Protein AF-A0A957GXN1-F1 (afdb_monomer_lite)

Sequence (77 aa):
MEKVAVECTFSPEGVRVHRIRPDDQWLPVEQGRQWEDESGRHVLIMVPGQQAQELLLRRGTLTWVIGPASHSSPKIM

Radius of gyration: 11.84 Å; chains: 1; bounding box: 22×40×28 Å

pLDDT: mean 91.12, std 12.97, range [38.88, 98.56]

Foldseek 3Di:
DAFKDWDWDQDPVGIGTAWIQDPNDTFGWDWDDWDADPQGIKIWIDGPPDAIKIWGLGPPPSTIDIDRDDPPPPDDD

Secondary structure (DSSP, 8-state):
-EE-EEEEEEETTEEEEEEEEGGG--EE-EEEEEEEETTEEEEEEE-TTS-EEEEEEETTT--EEEEEPPS-SPPP-

Structure (mmCIF, N/CA/C/O backbone):
data_AF-A0A957GXN1-F1
#
_entry.id   AF-A0A957GXN1-F1
#
loop_
_atom_site.group_PDB
_atom_site.id
_atom_site.type_symbol
_atom_site.label_atom_id
_atom_site.label_alt_id
_atom_site.label_comp_id
_atom_site.label_asym_id
_atom_site.label_entity_id
_atom_site.label_seq_id
_atom_site.pdbx_PDB_ins_code
_atom_site.Cartn_x
_atom_site.Cartn_y
_atom_site.Cartn_z
_atom_site.occupancy
_atom_site.B_iso_or_equiv
_atom_site.auth_seq_id
_atom_site.auth_comp_id
_atom_site.auth_asym_id
_atom_site.auth_atom_id
_atom_site.pdbx_PDB_model_num
ATOM 1 N N . MET A 1 1 ? -11.470 -1.531 -7.823 1.00 87.19 1 MET A N 1
ATOM 2 C CA . MET A 1 1 ? -10.384 -1.791 -6.858 1.00 87.19 1 MET A CA 1
ATOM 3 C C . MET A 1 1 ? -10.555 -3.195 -6.317 1.00 87.19 1 MET A C 1
ATOM 5 O O . MET A 1 1 ? -11.685 -3.581 -6.033 1.00 87.19 1 MET A O 1
ATOM 9 N N . GLU A 1 2 ? -9.462 -3.932 -6.189 1.00 94.69 2 GLU A N 1
ATOM 10 C CA . GLU A 1 2 ? -9.417 -5.352 -5.828 1.00 94.69 2 GLU A CA 1
ATOM 11 C C . GLU A 1 2 ? -8.687 -5.533 -4.501 1.00 94.69 2 GLU A C 1
ATOM 13 O O . GLU A 1 2 ? -7.801 -4.749 -4.177 1.00 94.69 2 GLU A O 1
ATOM 18 N N . LYS A 1 3 ? -9.054 -6.537 -3.699 1.00 96.38 3 LYS A N 1
ATOM 19 C CA . LYS A 1 3 ? -8.366 -6.796 -2.428 1.00 96.38 3 LYS A CA 1
ATOM 20 C C . LYS A 1 3 ? -6.961 -7.329 -2.702 1.00 96.38 3 LYS A C 1
ATOM 22 O O . LYS A 1 3 ? -6.801 -8.240 -3.503 1.00 96.38 3 LYS A O 1
ATOM 27 N N . VAL A 1 4 ? -5.967 -6.817 -1.982 1.00 97.62 4 VAL A N 1
ATOM 28 C CA . VAL A 1 4 ? -4.568 -7.240 -2.124 1.00 97.62 4 VAL A CA 1
ATOM 29 C C . VAL A 1 4 ? -3.933 -7.423 -0.748 1.00 97.62 4 VAL A C 1
ATOM 31 O O . VAL A 1 4 ? -4.296 -6.730 0.203 1.00 97.62 4 VAL A O 1
ATOM 34 N N . ALA A 1 5 ? -3.003 -8.369 -0.609 1.00 98.06 5 ALA A N 1
ATOM 35 C CA . ALA A 1 5 ? -2.172 -8.431 0.591 1.00 98.06 5 ALA A CA 1
ATOM 36 C C . ALA A 1 5 ? -0.998 -7.458 0.452 1.00 98.06 5 ALA A C 1
ATOM 38 O O . ALA A 1 5 ? -0.439 -7.303 -0.633 1.00 98.06 5 ALA A O 1
ATOM 39 N N . VAL A 1 6 ? -0.623 -6.811 1.552 1.00 98.25 6 VAL A N 1
ATOM 40 C CA . VAL A 1 6 ? 0.423 -5.787 1.565 1.00 98.25 6 VAL A CA 1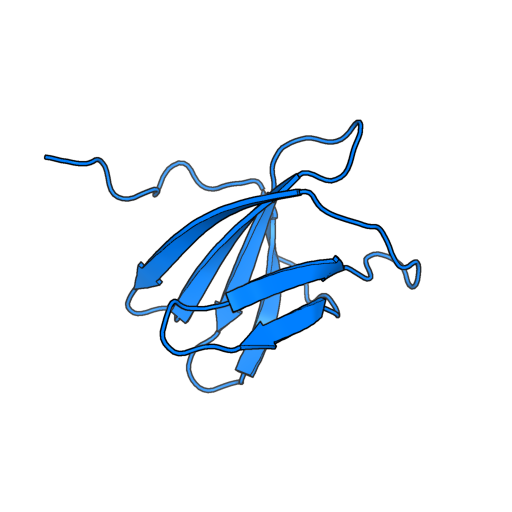
ATOM 41 C C . VAL A 1 6 ? 1.358 -6.066 2.725 1.00 98.25 6 VAL A C 1
ATOM 43 O O . VAL A 1 6 ? 0.913 -6.201 3.864 1.00 98.25 6 VAL A O 1
ATOM 46 N N . GLU A 1 7 ? 2.653 -6.125 2.441 1.00 98.56 7 GLU A N 1
ATOM 47 C CA . GLU A 1 7 ? 3.675 -6.024 3.471 1.00 98.56 7 GLU A CA 1
ATOM 48 C C . GLU A 1 7 ? 4.087 -4.560 3.600 1.00 98.56 7 GLU A C 1
ATOM 50 O O . GLU A 1 7 ? 4.525 -3.926 2.634 1.00 98.56 7 GLU A O 1
ATOM 55 N N . CYS A 1 8 ? 3.925 -4.016 4.801 1.00 98.00 8 CYS A N 1
ATOM 56 C CA . CYS A 1 8 ? 4.219 -2.624 5.085 1.00 98.00 8 CYS A CA 1
ATOM 57 C C . CYS A 1 8 ? 4.659 -2.424 6.536 1.00 98.00 8 CYS A C 1
ATOM 59 O O . CYS A 1 8 ? 4.441 -3.273 7.401 1.00 98.00 8 CYS A O 1
ATOM 61 N N . THR A 1 9 ? 5.262 -1.271 6.794 1.00 98.06 9 THR A N 1
ATOM 62 C CA . THR A 1 9 ? 5.584 -0.781 8.133 1.00 98.06 9 THR A CA 1
ATOM 63 C C . THR A 1 9 ? 4.767 0.476 8.401 1.00 98.06 9 THR A C 1
ATOM 65 O O . THR A 1 9 ? 4.746 1.385 7.571 1.00 98.06 9 THR A O 1
ATOM 68 N N . PHE A 1 10 ? 4.105 0.531 9.556 1.00 95.00 10 PHE A N 1
ATOM 69 C CA . PHE A 1 10 ? 3.447 1.741 10.045 1.00 95.00 10 PHE A CA 1
ATOM 70 C C . PHE A 1 10 ? 4.399 2.521 10.947 1.00 95.00 10 PHE A C 1
ATOM 72 O O . PHE A 1 10 ? 5.087 1.936 11.785 1.00 95.00 10 PHE A O 1
ATOM 79 N N . SER A 1 11 ? 4.407 3.837 10.792 1.00 94.81 11 SER A N 1
ATOM 80 C CA . SER A 1 11 ? 5.142 4.775 11.630 1.00 94.81 11 SER A CA 1
ATOM 81 C C . SER A 1 11 ? 4.326 6.064 11.816 1.00 94.81 11 SER A C 1
ATOM 83 O O . SER A 1 11 ? 3.306 6.249 11.143 1.00 94.81 11 SER A O 1
ATOM 85 N N . PRO A 1 12 ? 4.724 6.971 12.725 1.00 93.50 12 PRO A N 1
ATOM 86 C CA . PRO A 1 12 ? 4.057 8.266 12.883 1.00 93.50 12 PRO A CA 1
ATOM 87 C C . PRO A 1 12 ? 4.019 9.102 11.593 1.00 93.50 12 PRO A C 1
ATOM 89 O O . PRO A 1 12 ? 3.094 9.882 11.386 1.00 93.50 12 PRO A O 1
ATOM 92 N N . GLU A 1 13 ? 4.995 8.915 10.704 1.00 89.06 13 GLU A N 1
ATOM 93 C CA . GLU A 1 13 ? 5.096 9.586 9.404 1.00 89.06 13 GLU A CA 1
ATOM 94 C C . GLU A 1 13 ? 4.164 8.975 8.342 1.00 89.06 13 GLU A C 1
ATOM 96 O O . GLU A 1 13 ? 3.979 9.547 7.266 1.00 89.06 13 GLU A O 1
ATOM 101 N N . GLY A 1 14 ? 3.561 7.819 8.629 1.00 92.75 14 GLY A N 1
ATOM 102 C CA . GLY A 1 14 ? 2.574 7.166 7.782 1.00 92.75 14 GLY A CA 1
ATOM 103 C C . GLY A 1 14 ? 2.879 5.695 7.542 1.00 92.75 14 GLY A C 1
ATOM 104 O O . GLY A 1 14 ? 3.228 4.950 8.453 1.00 92.75 14 GLY A O 1
ATOM 105 N N . VAL A 1 15 ? 2.692 5.246 6.304 1.00 96.19 15 VAL A N 1
ATOM 106 C CA . VAL A 1 15 ? 2.930 3.853 5.920 1.00 96.19 15 VAL A CA 1
ATOM 107 C C . VAL A 1 15 ? 4.060 3.767 4.904 1.00 96.19 15 VAL A C 1
ATOM 109 O O . VAL A 1 15 ? 4.127 4.563 3.964 1.00 96.19 15 VAL A O 1
ATOM 112 N N . ARG A 1 16 ? 4.943 2.787 5.091 1.00 97.69 16 ARG A N 1
ATOM 113 C CA . ARG A 1 16 ? 5.936 2.376 4.102 1.00 97.69 16 ARG A CA 1
ATOM 114 C C . ARG A 1 16 ? 5.556 1.013 3.547 1.00 97.69 16 ARG A C 1
ATOM 116 O O . ARG A 1 16 ? 5.572 0.032 4.284 1.00 97.69 16 ARG A O 1
ATOM 123 N N . VAL A 1 17 ? 5.224 0.949 2.267 1.00 98.25 17 VAL A N 1
ATOM 124 C CA . VAL A 1 17 ? 4.905 -0.287 1.551 1.00 98.25 17 VAL A CA 1
ATOM 125 C C . VAL A 1 17 ? 6.185 -0.882 0.970 1.00 98.25 17 VAL A C 1
ATOM 127 O O . VAL A 1 17 ? 6.977 -0.170 0.353 1.00 98.25 17 VAL A O 1
ATOM 130 N N . HIS A 1 18 ? 6.376 -2.186 1.177 1.00 98.25 18 HIS A N 1
ATOM 131 C CA . HIS A 1 18 ? 7.544 -2.930 0.690 1.00 98.25 18 HIS A CA 1
ATOM 132 C C . HIS A 1 18 ? 7.187 -3.805 -0.509 1.00 98.25 18 HIS A C 1
ATOM 134 O O . HIS A 1 18 ? 7.871 -3.789 -1.532 1.00 98.25 18 HIS A O 1
ATOM 140 N N . ARG A 1 19 ? 6.089 -4.560 -0.395 1.00 98.44 19 ARG A N 1
ATOM 141 C CA . ARG A 1 19 ? 5.601 -5.467 -1.437 1.00 98.44 19 ARG A CA 1
ATOM 142 C C . ARG A 1 19 ? 4.095 -5.664 -1.359 1.00 98.44 19 ARG A C 1
ATOM 144 O O . ARG A 1 19 ? 3.489 -5.553 -0.291 1.00 98.44 19 ARG A O 1
ATOM 151 N N . ILE A 1 20 ? 3.509 -6.004 -2.498 1.00 98.31 20 ILE A N 1
ATOM 152 C CA . ILE A 1 20 ? 2.099 -6.376 -2.641 1.00 98.31 20 ILE A CA 1
ATOM 153 C C . ILE A 1 20 ? 1.989 -7.816 -3.136 1.00 98.31 20 ILE A C 1
ATOM 155 O O . ILE A 1 20 ? 2.929 -8.320 -3.745 1.00 98.31 20 ILE A O 1
ATOM 159 N N . ARG A 1 21 ? 0.856 -8.480 -2.886 1.00 97.94 21 ARG A N 1
ATOM 160 C CA . ARG A 1 21 ? 0.591 -9.839 -3.380 1.00 97.94 21 ARG A CA 1
ATOM 161 C C . ARG A 1 21 ? -0.625 -9.921 -4.314 1.00 97.94 21 ARG A C 1
ATOM 163 O O . ARG A 1 21 ? -1.652 -10.465 -3.893 1.00 97.94 21 ARG A O 1
ATOM 170 N N . PRO A 1 22 ? -0.562 -9.351 -5.530 1.00 93.00 22 PRO A N 1
ATOM 171 C CA . PRO A 1 22 ? -1.534 -9.655 -6.576 1.00 93.00 22 PRO A CA 1
ATOM 172 C C . PRO A 1 22 ? -1.350 -11.107 -7.041 1.00 93.00 22 PRO A C 1
ATOM 174 O O . PRO A 1 22 ? -0.226 -11.603 -7.066 1.00 93.00 22 PRO A O 1
ATOM 177 N N . ASP A 1 23 ? -2.448 -11.797 -7.355 1.00 89.62 23 ASP A N 1
ATOM 178 C CA . ASP A 1 23 ? -2.446 -13.154 -7.933 1.00 89.62 23 ASP A CA 1
ATOM 179 C C . ASP A 1 23 ? -1.540 -14.171 -7.209 1.00 89.62 23 ASP A C 1
ATOM 181 O O . ASP A 1 23 ? -0.889 -15.017 -7.814 1.00 89.62 23 ASP A O 1
ATOM 185 N N . ASP A 1 24 ? -1.495 -14.068 -5.877 1.00 91.62 24 ASP A N 1
ATOM 186 C CA . ASP A 1 24 ? -0.703 -14.910 -4.969 1.00 91.62 24 ASP A CA 1
ATOM 187 C C . ASP A 1 24 ? 0.833 -14.837 -5.141 1.00 91.62 24 ASP A C 1
ATOM 189 O O . ASP A 1 24 ? 1.573 -15.596 -4.514 1.00 91.62 24 ASP A O 1
ATOM 193 N N . GLN A 1 25 ? 1.345 -13.850 -5.884 1.00 95.56 25 GLN A N 1
ATOM 194 C CA . GLN A 1 25 ? 2.778 -13.587 -6.027 1.00 95.56 25 GLN A CA 1
ATOM 195 C C . GLN A 1 25 ? 3.191 -12.286 -5.337 1.00 95.56 25 GLN A C 1
ATOM 197 O O . GLN A 1 25 ? 2.631 -11.225 -5.587 1.00 95.56 25 GLN A O 1
ATOM 202 N N . TRP A 1 26 ? 4.217 -12.341 -4.484 1.00 97.94 26 TRP A N 1
ATOM 203 C CA . TRP A 1 26 ? 4.776 -11.139 -3.865 1.00 97.94 26 TRP A CA 1
ATOM 204 C C . TRP A 1 26 ? 5.635 -10.352 -4.857 1.00 97.94 26 TRP A C 1
ATOM 206 O O . TRP A 1 26 ? 6.656 -10.854 -5.327 1.00 97.94 26 TRP A O 1
ATOM 216 N N . LEU A 1 27 ? 5.255 -9.103 -5.114 1.00 97.50 27 LEU A N 1
ATOM 217 C CA . LEU A 1 27 ? 5.959 -8.177 -5.993 1.00 97.50 27 LEU A CA 1
ATOM 218 C C . LEU A 1 27 ? 6.468 -6.971 -5.192 1.00 97.50 27 LEU A C 1
ATOM 220 O O . LEU A 1 27 ? 5.677 -6.359 -4.465 1.00 97.50 27 LEU A O 1
ATOM 224 N N . PRO A 1 28 ? 7.763 -6.616 -5.298 1.00 98.12 28 PRO A N 1
ATOM 225 C CA . PRO A 1 28 ? 8.283 -5.405 -4.681 1.00 98.12 28 PRO A CA 1
ATOM 226 C C . PRO A 1 28 ? 7.681 -4.171 -5.354 1.00 98.12 28 PRO A C 1
ATOM 228 O O . PRO A 1 28 ? 7.355 -4.194 -6.544 1.00 98.12 28 PRO A O 1
ATOM 231 N N . VAL A 1 29 ? 7.563 -3.088 -4.591 1.00 97.94 29 VAL A N 1
ATOM 232 C CA . VAL A 1 29 ? 7.055 -1.815 -5.103 1.00 97.94 29 VAL A CA 1
ATOM 233 C C . VAL A 1 29 ? 7.962 -0.660 -4.724 1.00 97.94 29 VAL A C 1
ATOM 235 O O . VAL A 1 29 ? 8.573 -0.639 -3.656 1.00 97.94 29 VAL A O 1
ATOM 238 N N . GLU A 1 30 ? 7.981 0.345 -5.584 1.00 97.38 30 GLU A N 1
ATOM 239 C CA . GLU A 1 30 ? 8.394 1.685 -5.206 1.00 97.38 30 GLU A CA 1
ATOM 240 C C . GLU A 1 30 ? 7.179 2.459 -4.702 1.00 97.38 30 GLU A C 1
ATOM 242 O O . GLU A 1 30 ? 6.085 2.362 -5.259 1.00 97.38 30 GLU A O 1
ATOM 247 N N . GLN A 1 31 ? 7.368 3.226 -3.631 1.00 96.38 31 GLN A N 1
ATOM 248 C CA . GLN A 1 31 ? 6.321 4.053 -3.046 1.00 96.38 31 GLN A CA 1
ATOM 249 C C . GLN A 1 31 ? 6.507 5.514 -3.458 1.00 96.38 31 GLN A C 1
ATOM 251 O O . GLN A 1 31 ? 7.578 6.090 -3.277 1.00 96.38 31 GLN A O 1
ATOM 256 N N . GLY A 1 32 ? 5.429 6.115 -3.954 1.00 94.31 32 GLY A N 1
ATOM 257 C CA . GLY A 1 32 ? 5.312 7.547 -4.189 1.00 94.31 32 GLY A CA 1
ATOM 258 C C . GLY A 1 32 ? 4.642 8.272 -3.019 1.00 94.31 32 GLY A C 1
ATOM 259 O O . GLY A 1 32 ? 4.883 7.992 -1.844 1.00 94.31 32 GLY A O 1
ATOM 260 N N . ARG A 1 33 ? 3.777 9.237 -3.349 1.00 93.69 33 ARG A N 1
ATOM 261 C CA . ARG A 1 33 ? 3.030 10.011 -2.348 1.00 93.69 33 ARG A CA 1
ATOM 262 C C . ARG A 1 33 ? 2.0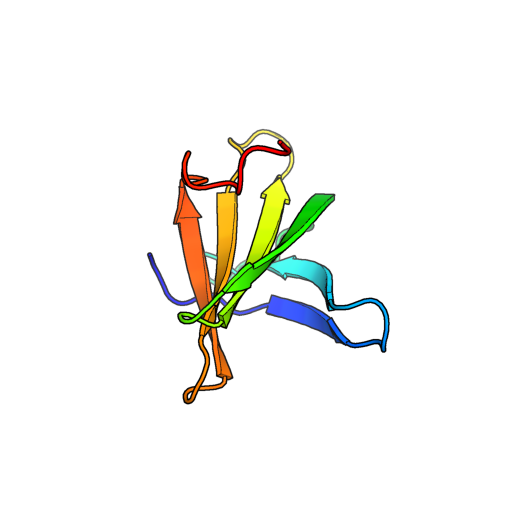70 9.127 -1.542 1.00 93.69 33 ARG A C 1
ATOM 264 O O . ARG A 1 33 ? 1.531 8.146 -2.055 1.00 93.69 33 ARG A O 1
ATOM 271 N N . GLN A 1 34 ? 1.780 9.558 -0.321 1.00 95.94 34 GLN A N 1
ATOM 272 C CA . GLN A 1 34 ? 0.683 9.038 0.490 1.00 95.94 34 GLN A CA 1
ATOM 273 C C . GLN A 1 34 ? -0.163 10.198 1.014 1.00 95.94 34 GLN A C 1
ATOM 275 O O . GLN A 1 34 ? 0.360 11.290 1.235 1.00 95.94 34 GLN A O 1
ATOM 280 N N . TRP A 1 35 ? -1.459 9.969 1.185 1.00 94.81 35 TRP A N 1
ATOM 281 C CA . TRP A 1 35 ? -2.398 10.936 1.751 1.00 94.81 35 TRP A CA 1
ATOM 282 C C . TRP A 1 35 ? -3.536 10.200 2.461 1.00 94.81 35 TRP A C 1
ATOM 284 O O . TRP A 1 35 ? -3.650 8.978 2.363 1.00 94.81 35 TRP A O 1
ATOM 294 N N . GLU A 1 36 ? -4.356 10.928 3.207 1.00 94.06 36 GLU A N 1
ATOM 295 C CA . GLU A 1 36 ? -5.512 10.372 3.905 1.00 94.06 36 GLU A CA 1
ATOM 296 C C . GLU A 1 36 ? -6.745 11.219 3.595 1.00 94.06 36 GLU A C 1
ATOM 298 O O . GLU A 1 36 ? -6.658 12.447 3.557 1.00 94.06 36 GLU A O 1
ATOM 303 N N . ASP A 1 37 ? -7.872 10.560 3.347 1.00 93.06 37 ASP A N 1
ATOM 304 C CA . ASP A 1 37 ? -9.183 11.186 3.199 1.00 93.06 37 ASP A CA 1
ATOM 305 C C . ASP A 1 37 ? -10.262 10.384 3.954 1.00 93.06 37 ASP A C 1
ATOM 307 O O . ASP A 1 37 ? -9.964 9.515 4.778 1.00 93.06 37 ASP A O 1
ATOM 311 N N . GLU A 1 38 ? -11.538 10.695 3.719 1.00 94.00 38 GLU A N 1
ATOM 312 C CA . GLU A 1 38 ? -12.665 10.028 4.384 1.00 94.00 38 GLU A CA 1
ATOM 313 C C . GLU A 1 38 ? -12.712 8.511 4.132 1.00 94.00 38 GLU A C 1
ATOM 315 O O . GLU A 1 38 ? -13.197 7.757 4.983 1.00 94.00 38 GLU A O 1
ATOM 320 N N . SER A 1 39 ? -12.186 8.047 2.996 1.00 93.31 39 SER A N 1
ATOM 321 C CA . SER A 1 39 ? -12.160 6.637 2.610 1.00 93.31 39 SER A CA 1
ATOM 322 C C . SER A 1 39 ? -11.030 5.855 3.287 1.00 93.31 39 SER A C 1
ATOM 324 O O . SER A 1 39 ? -11.152 4.642 3.511 1.00 93.31 39 SER A O 1
ATOM 326 N N . GLY A 1 40 ? -9.960 6.544 3.682 1.00 95.06 40 GLY A N 1
ATOM 327 C CA . GLY A 1 40 ? -8.833 5.983 4.410 1.00 95.06 40 GLY A CA 1
ATOM 328 C C . GLY A 1 40 ? -7.496 6.495 3.898 1.00 95.06 40 GLY A C 1
ATOM 329 O O . GLY A 1 40 ? -7.370 7.627 3.437 1.00 95.06 40 GLY A O 1
ATOM 330 N N . ARG A 1 41 ? -6.467 5.655 4.025 1.00 95.62 41 ARG A N 1
ATOM 331 C CA . ARG A 1 41 ? -5.095 6.016 3.662 1.00 95.62 41 ARG A CA 1
ATOM 332 C C . ARG A 1 41 ? -4.759 5.519 2.270 1.00 95.62 41 ARG A C 1
ATOM 334 O O . ARG A 1 41 ? -4.773 4.315 2.019 1.00 95.62 41 ARG A O 1
ATOM 341 N N . HIS A 1 42 ? -4.378 6.447 1.413 1.00 96.94 42 HIS A N 1
ATOM 342 C CA . HIS A 1 42 ? -3.976 6.195 0.044 1.00 96.94 42 HIS A CA 1
ATOM 343 C C . HIS A 1 42 ? -2.458 6.189 -0.069 1.00 96.94 42 HIS A C 1
ATOM 345 O O . H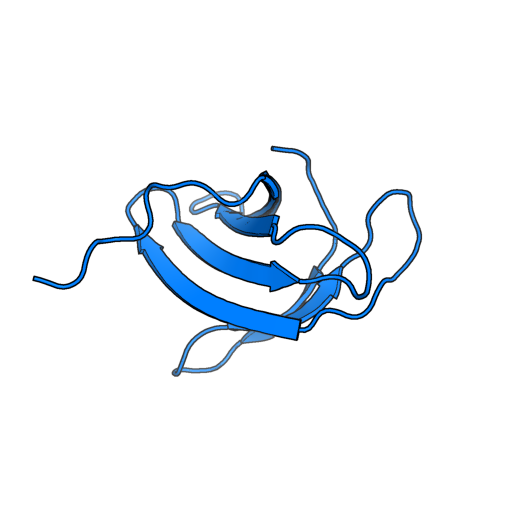IS A 1 42 ? -1.768 7.007 0.544 1.00 96.94 42 HIS A O 1
ATOM 351 N N . VAL A 1 43 ? -1.936 5.289 -0.892 1.00 97.12 43 VAL A N 1
ATOM 352 C CA . VAL A 1 43 ? -0.513 5.187 -1.204 1.00 97.12 43 VAL A CA 1
ATOM 353 C C . VAL A 1 43 ? -0.372 4.963 -2.698 1.00 97.12 43 VAL A C 1
ATOM 355 O O . VAL A 1 43 ? -0.883 3.984 -3.240 1.00 97.12 43 VAL A O 1
ATOM 358 N N . LEU A 1 44 ? 0.340 5.861 -3.369 1.00 97.50 44 LEU A N 1
ATOM 359 C CA . LEU A 1 44 ? 0.744 5.637 -4.747 1.00 97.50 44 LEU A CA 1
ATOM 360 C C . LEU A 1 44 ? 1.922 4.663 -4.758 1.00 97.50 44 LEU A C 1
ATOM 362 O O . LEU A 1 44 ? 2.908 4.882 -4.052 1.00 97.50 44 LEU A O 1
ATOM 366 N N . ILE A 1 45 ? 1.835 3.621 -5.572 1.00 97.19 45 ILE A N 1
ATOM 367 C CA . ILE A 1 45 ? 2.893 2.630 -5.742 1.00 97.19 45 ILE A CA 1
ATOM 368 C C . ILE A 1 45 ? 3.199 2.394 -7.218 1.00 97.19 45 ILE A C 1
ATOM 370 O O . ILE A 1 45 ? 2.380 2.660 -8.100 1.00 97.19 45 ILE A O 1
ATOM 374 N N . MET A 1 46 ? 4.383 1.859 -7.479 1.00 97.06 46 MET A N 1
ATOM 375 C CA . MET A 1 46 ? 4.806 1.407 -8.795 1.00 97.06 46 MET A CA 1
ATOM 376 C C . MET A 1 46 ? 5.447 0.029 -8.671 1.00 97.06 46 MET A C 1
ATOM 378 O O . MET A 1 46 ? 6.414 -0.149 -7.932 1.00 97.06 46 MET A O 1
ATOM 382 N N . VAL A 1 47 ? 4.910 -0.948 -9.399 1.00 95.56 47 VAL A N 1
ATOM 383 C CA . VAL A 1 47 ? 5.597 -2.221 -9.644 1.00 95.56 47 VAL A CA 1
ATOM 384 C C . VAL A 1 47 ? 6.522 -2.014 -10.851 1.00 95.56 47 VAL A C 1
ATOM 386 O O . VAL A 1 47 ? 6.063 -1.460 -11.855 1.00 95.56 47 VAL A O 1
ATOM 389 N N . PRO A 1 48 ? 7.800 -2.440 -10.807 1.00 92.38 48 PRO A N 1
ATOM 390 C CA . PRO A 1 48 ? 8.712 -2.288 -11.939 1.00 92.38 48 PRO A CA 1
ATOM 391 C C . PRO A 1 48 ? 8.128 -2.840 -13.247 1.00 92.38 48 PRO A C 1
ATOM 393 O O . PRO A 1 48 ? 7.664 -3.978 -13.304 1.00 92.38 48 PRO A O 1
ATOM 396 N N . GLY A 1 49 ? 8.142 -2.023 -14.303 1.00 91.31 49 GLY A N 1
ATOM 397 C CA . GLY A 1 49 ? 7.592 -2.382 -15.617 1.00 91.31 49 GLY A CA 1
ATOM 398 C C . GLY A 1 49 ? 6.066 -2.286 -15.740 1.00 91.31 49 GLY A C 1
ATOM 399 O O . GLY A 1 49 ? 5.531 -2.622 -16.794 1.00 91.31 49 GLY A O 1
ATOM 400 N N . GLN A 1 50 ? 5.362 -1.818 -14.705 1.00 91.88 50 GLN A N 1
ATOM 401 C CA . GLN A 1 50 ? 3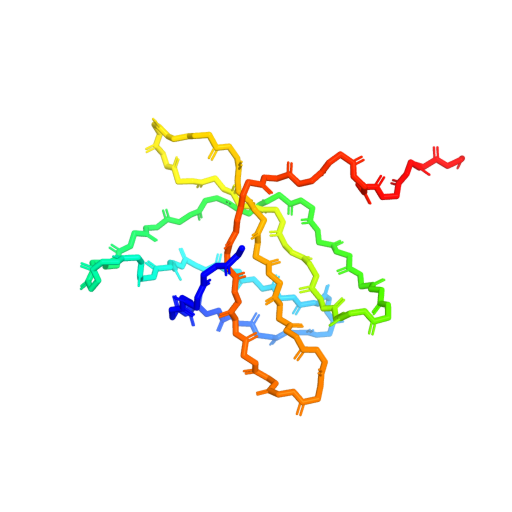.912 -1.614 -14.722 1.00 91.88 50 GLN A CA 1
ATOM 402 C C . GLN A 1 50 ? 3.537 -0.136 -14.566 1.00 91.88 50 GLN A C 1
ATOM 404 O O . GLN A 1 50 ? 4.362 0.717 -14.240 1.00 91.88 50 GLN A O 1
ATOM 409 N N . GLN A 1 51 ? 2.264 0.174 -14.819 1.00 91.12 51 GLN A N 1
ATOM 410 C CA . GLN A 1 51 ? 1.723 1.509 -14.570 1.00 91.12 51 GLN A CA 1
ATOM 411 C C . GLN A 1 51 ? 1.612 1.784 -13.066 1.00 91.12 51 GLN A C 1
ATOM 413 O O . GLN A 1 51 ? 1.496 0.862 -12.259 1.00 91.12 51 GLN A O 1
ATOM 418 N N . ALA A 1 52 ? 1.610 3.066 -12.695 1.00 93.75 52 ALA A N 1
ATOM 419 C CA . ALA A 1 52 ? 1.371 3.466 -11.316 1.00 93.75 52 ALA A CA 1
ATOM 420 C C . ALA A 1 52 ? -0.025 3.020 -10.853 1.00 93.75 52 ALA A C 1
ATOM 422 O O . ALA A 1 52 ? -1.026 3.172 -11.560 1.00 93.75 52 ALA A O 1
ATOM 423 N N . GLN A 1 53 ? -0.079 2.503 -9.635 1.00 95.94 53 GLN A N 1
ATOM 424 C CA . GLN A 1 53 ? -1.287 2.003 -8.997 1.00 95.94 53 GLN A CA 1
ATOM 425 C C . GLN A 1 53 ? -1.492 2.707 -7.662 1.00 95.94 53 GLN A C 1
ATOM 427 O O . GLN A 1 53 ? -0.568 3.261 -7.066 1.00 95.94 53 GLN A O 1
ATOM 432 N N . GLU A 1 54 ? -2.723 2.680 -7.186 1.00 97.38 54 GLU A N 1
ATOM 433 C CA . GLU A 1 54 ? -3.094 3.224 -5.894 1.00 97.38 54 GLU A CA 1
ATOM 434 C C . GLU A 1 54 ? -3.522 2.094 -4.971 1.00 97.38 54 GLU A C 1
ATOM 436 O O . GLU A 1 54 ? -4.423 1.316 -5.292 1.00 97.38 54 GLU A O 1
ATOM 441 N N . LEU A 1 55 ? -2.868 2.031 -3.815 1.00 97.50 55 LEU A N 1
ATOM 442 C CA . LEU A 1 55 ? -3.326 1.271 -2.669 1.00 97.50 55 LEU A CA 1
ATOM 443 C C . LEU A 1 55 ? -4.198 2.160 -1.792 1.00 97.50 55 LEU A C 1
ATOM 445 O O . LEU A 1 55 ? -3.819 3.285 -1.479 1.00 97.50 55 LEU A O 1
ATOM 449 N N . LEU A 1 56 ? -5.313 1.613 -1.327 1.00 97.25 56 LEU A N 1
ATOM 450 C CA . LEU A 1 56 ? -6.163 2.218 -0.313 1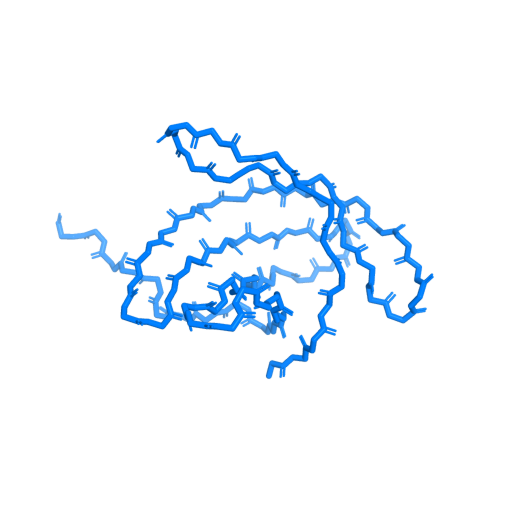.00 97.25 56 LEU A CA 1
ATOM 451 C C . LEU A 1 56 ? -6.297 1.257 0.868 1.00 97.25 56 LEU A C 1
ATOM 453 O O . LEU A 1 56 ? -6.860 0.166 0.737 1.00 97.25 56 LEU A O 1
ATOM 457 N N . LEU A 1 57 ? -5.807 1.676 2.032 1.00 97.56 57 LEU A N 1
ATOM 458 C CA . LEU A 1 57 ? -6.152 1.070 3.311 1.00 97.56 57 LEU A CA 1
ATOM 459 C C . LEU A 1 57 ? -7.481 1.660 3.769 1.00 97.56 57 LEU A C 1
ATOM 461 O O . LEU A 1 57 ? -7.532 2.783 4.277 1.00 97.56 57 LEU A O 1
ATOM 465 N N . ARG A 1 58 ? -8.559 0.895 3.584 1.00 96.75 58 ARG A N 1
ATOM 466 C CA . ARG A 1 58 ? -9.911 1.350 3.913 1.00 96.75 58 ARG A CA 1
ATOM 467 C C . ARG A 1 58 ? -10.073 1.603 5.403 1.00 96.75 58 ARG A C 1
ATOM 469 O O . ARG A 1 58 ? -9.812 0.723 6.234 1.00 96.75 58 ARG A O 1
ATOM 476 N N . ARG A 1 59 ? -10.611 2.776 5.727 1.00 92.44 59 ARG A N 1
ATOM 477 C CA . ARG A 1 59 ? -11.073 3.096 7.075 1.00 92.44 59 ARG A CA 1
ATOM 478 C C . ARG A 1 59 ? -12.215 2.149 7.464 1.00 92.44 59 ARG A C 1
ATOM 480 O O . ARG A 1 59 ? -13.052 1.785 6.643 1.00 92.44 59 ARG A O 1
ATOM 487 N N . GLY A 1 60 ? -12.226 1.697 8.715 1.00 92.50 60 GLY A N 1
ATOM 488 C CA . GLY A 1 60 ? -13.277 0.832 9.269 1.00 92.50 60 GLY A CA 1
ATOM 489 C C . GLY A 1 60 ? -13.081 -0.671 9.043 1.00 92.50 60 GLY A C 1
ATOM 490 O O . GLY A 1 60 ? -13.373 -1.442 9.951 1.00 92.50 60 GLY A O 1
ATOM 491 N N . THR A 1 61 ? -12.541 -1.104 7.897 1.00 95.19 61 THR A N 1
ATOM 492 C CA . THR A 1 61 ? -12.308 -2.542 7.634 1.00 95.19 61 THR A CA 1
ATOM 493 C C . THR A 1 61 ? -10.845 -2.961 7.706 1.00 95.19 61 THR A C 1
ATOM 495 O O . THR A 1 61 ? -10.563 -4.158 7.643 1.00 95.19 61 THR A O 1
ATOM 498 N N . LEU A 1 62 ? -9.912 -2.001 7.772 1.00 93.75 62 LEU A N 1
ATOM 499 C CA . LEU A 1 62 ? -8.462 -2.242 7.774 1.00 93.75 62 LEU A CA 1
ATOM 500 C C . LEU A 1 62 ? -8.027 -3.196 6.650 1.00 93.75 62 LEU A C 1
ATOM 502 O O . LEU A 1 62 ? -7.175 -4.066 6.819 1.00 93.75 62 LEU A O 1
ATOM 506 N N . THR A 1 63 ? -8.669 -3.058 5.490 1.00 96.88 63 THR A N 1
ATOM 507 C CA . THR A 1 63 ? -8.434 -3.903 4.320 1.00 96.88 63 THR A CA 1
ATOM 508 C C . THR A 1 63 ? -7.742 -3.095 3.239 1.00 96.88 63 THR A C 1
ATOM 510 O O . THR A 1 63 ? -8.213 -2.015 2.879 1.00 96.88 63 THR A O 1
ATOM 513 N N . TRP A 1 64 ? -6.665 -3.653 2.696 1.00 98.00 64 TRP A N 1
ATOM 514 C CA . TRP A 1 64 ? -5.993 -3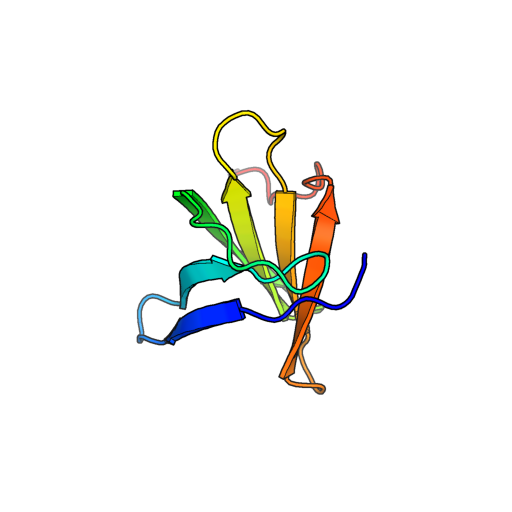.109 1.527 1.00 98.00 64 TRP A CA 1
ATOM 515 C C . TRP A 1 64 ? -6.731 -3.479 0.247 1.00 98.00 64 TRP A C 1
ATOM 517 O O . TRP A 1 64 ? -7.051 -4.649 0.005 1.00 98.00 64 TRP A O 1
ATOM 527 N N . VAL A 1 65 ? -6.974 -2.470 -0.582 1.00 97.62 65 VAL A N 1
ATOM 528 C CA . VAL A 1 65 ? -7.426 -2.642 -1.960 1.00 97.62 65 VAL A CA 1
ATOM 529 C C . VAL A 1 65 ? -6.499 -1.898 -2.916 1.00 97.62 65 VAL A C 1
ATOM 531 O O . VAL A 1 65 ? -5.898 -0.899 -2.531 1.00 97.62 65 VAL A O 1
ATOM 534 N N . ILE A 1 66 ? -6.385 -2.379 -4.150 1.00 96.75 66 ILE A N 1
ATOM 535 C CA . ILE A 1 66 ? -5.550 -1.808 -5.206 1.00 96.75 66 ILE A CA 1
ATOM 536 C C . ILE A 1 66 ? -6.383 -1.467 -6.439 1.00 96.75 66 ILE A C 1
ATOM 538 O O . ILE A 1 66 ? -7.385 -2.121 -6.739 1.00 96.75 66 ILE A O 1
ATOM 542 N N . GLY A 1 67 ? -5.993 -0.432 -7.168 1.00 95.00 67 GLY A N 1
ATOM 543 C CA . GLY A 1 67 ? -6.557 -0.118 -8.473 1.00 95.00 67 GLY A CA 1
ATOM 544 C C . GLY A 1 67 ? -5.672 0.832 -9.273 1.00 95.00 67 GLY A C 1
ATOM 545 O O . GLY A 1 67 ? -4.595 1.210 -8.809 1.00 95.00 67 GLY A O 1
ATOM 546 N N . PRO A 1 68 ? -6.119 1.229 -10.476 1.00 92.56 68 PRO A N 1
ATOM 547 C CA . PRO A 1 68 ? -5.454 2.270 -11.248 1.00 92.56 68 PRO A CA 1
ATOM 548 C C . PRO A 1 68 ? -5.289 3.540 -10.412 1.00 92.56 68 PRO A C 1
ATOM 550 O O . PRO A 1 68 ? -6.203 3.899 -9.665 1.00 92.56 68 PRO A O 1
ATOM 553 N N . ALA A 1 69 ? -4.148 4.220 -10.546 1.00 85.88 69 ALA A N 1
ATOM 554 C CA . ALA A 1 69 ? -3.930 5.484 -9.857 1.00 85.88 69 ALA A CA 1
ATOM 555 C C . ALA A 1 69 ? -5.021 6.498 -10.232 1.00 85.88 69 ALA A C 1
ATOM 557 O O . ALA A 1 69 ? -5.216 6.818 -11.409 1.00 85.88 69 ALA A O 1
ATOM 558 N N . SER A 1 70 ? -5.747 7.001 -9.234 1.00 74.25 70 SER A N 1
ATOM 559 C CA . SER A 1 70 ? -6.799 7.978 -9.472 1.00 74.25 70 SER A CA 1
ATOM 560 C C . SER A 1 70 ? -6.210 9.380 -9.691 1.00 74.25 70 SER A C 1
ATOM 562 O O . SER A 1 70 ? -5.230 9.791 -9.061 1.00 74.25 70 SER A O 1
ATOM 564 N N . HIS A 1 71 ? -6.826 10.155 -10.590 1.00 60.88 71 HIS A N 1
ATOM 565 C CA . HIS A 1 71 ? -6.476 11.568 -10.800 1.00 60.88 71 HIS A CA 1
ATOM 566 C C . HIS A 1 71 ? -6.893 12.460 -9.615 1.00 60.88 71 HIS A C 1
ATOM 568 O O . HIS A 1 71 ? -6.501 13.622 -9.558 1.00 60.88 71 HIS A O 1
ATOM 574 N N . SER A 1 72 ? -7.640 11.920 -8.648 1.00 55.78 72 SER A N 1
ATOM 575 C CA . SER A 1 72 ? -8.095 12.565 -7.406 1.00 55.78 72 SER A CA 1
ATOM 576 C C . SER A 1 72 ? -6.991 12.754 -6.362 1.00 55.78 72 SER A C 1
ATOM 578 O O . SER A 1 72 ? -7.265 12.925 -5.180 1.00 55.78 72 SER A O 1
ATOM 580 N N . SER A 1 73 ? -5.732 12.787 -6.800 1.00 55.03 73 SER A N 1
ATOM 581 C CA . SER A 1 73 ? -4.653 13.305 -5.959 1.00 55.03 73 SER A CA 1
ATOM 582 C C . SER A 1 73 ? -5.051 14.718 -5.536 1.00 55.03 73 SER A C 1
ATOM 584 O O . SER A 1 73 ? -5.367 15.509 -6.433 1.00 55.03 73 SER A O 1
ATOM 586 N N . PRO A 1 74 ? -5.064 15.071 -4.240 1.00 54.47 74 PRO A N 1
ATOM 587 C CA . PRO A 1 74 ? -5.306 16.451 -3.860 1.00 54.47 74 PRO A CA 1
ATOM 588 C C . PRO A 1 74 ? -4.301 17.331 -4.609 1.00 54.47 74 PRO A C 1
ATOM 590 O O . PRO A 1 74 ? -3.087 17.154 -4.490 1.00 54.47 74 PRO A O 1
ATOM 593 N N . LYS A 1 75 ? -4.815 18.220 -5.468 1.00 50.31 75 LYS A N 1
ATOM 594 C CA . LYS A 1 75 ? -3.995 19.241 -6.113 1.00 50.31 75 LYS A CA 1
ATOM 595 C C . LYS A 1 75 ? -3.521 20.164 -5.000 1.00 50.31 75 LYS A C 1
ATOM 597 O O . LYS A 1 75 ? -4.343 20.691 -4.256 1.00 50.31 75 LYS A O 1
ATOM 602 N N . ILE A 1 76 ? -2.208 20.315 -4.882 1.00 49.75 76 ILE A N 1
ATOM 603 C CA . ILE A 1 76 ? -1.605 21.324 -4.016 1.00 49.75 76 ILE A CA 1
ATOM 604 C C . ILE A 1 76 ? -2.126 22.682 -4.519 1.00 49.75 76 ILE A C 1
ATOM 606 O O . ILE A 1 76 ? -1.934 22.993 -5.697 1.00 49.75 76 ILE A O 1
ATOM 610 N N . MET A 1 77 ? -2.859 23.414 -3.673 1.00 38.88 77 MET A N 1
ATOM 611 C CA . MET A 1 77 ? -3.055 24.860 -3.844 1.00 38.88 77 MET A CA 1
ATOM 612 C C . MET A 1 77 ? -1.805 25.586 -3.366 1.00 38.88 77 MET A C 1
ATOM 614 O O . MET A 1 77 ? -1.254 25.153 -2.329 1.00 38.88 77 MET A O 1
#